Protein AF-A0A1J1ILV1-F1 (afdb_monomer_lite)

Structure (mmCIF, N/CA/C/O backbone):
data_AF-A0A1J1ILV1-F1
#
_entry.id   AF-A0A1J1ILV1-F1
#
loop_
_atom_site.group_PDB
_atom_site.id
_atom_site.type_symbol
_atom_site.label_atom_id
_atom_site.label_alt_id
_atom_site.label_comp_id
_atom_site.label_asym_id
_atom_site.label_entity_id
_atom_site.label_seq_id
_atom_site.pdbx_PDB_ins_code
_atom_site.Cartn_x
_atom_site.Cartn_y
_atom_site.Cartn_z
_atom_site.occupancy
_atom_site.B_iso_or_equiv
_atom_site.auth_seq_id
_atom_site.auth_comp_id
_atom_site.auth_asym_id
_atom_site.auth_atom_id
_atom_site.pdbx_PDB_model_num
ATOM 1 N N . MET A 1 1 ? -14.689 -73.266 -41.611 1.00 49.75 1 MET A N 1
ATOM 2 C CA . MET A 1 1 ? -13.436 -72.713 -41.072 1.00 49.75 1 MET A CA 1
ATOM 3 C C . MET A 1 1 ? -13.012 -71.666 -42.067 1.00 49.75 1 MET A C 1
ATOM 5 O O . MET A 1 1 ? -12.619 -72.072 -43.141 1.00 49.75 1 MET A O 1
ATOM 9 N N . ASP A 1 2 ? -13.262 -70.393 -41.770 1.00 40.25 2 ASP A N 1
ATOM 10 C CA . ASP A 1 2 ? -12.573 -69.240 -42.356 1.00 40.25 2 ASP A CA 1
ATOM 11 C C . ASP A 1 2 ? -12.965 -68.001 -41.543 1.00 40.25 2 ASP A C 1
ATOM 13 O O . ASP A 1 2 ? -14.138 -67.759 -41.245 1.00 40.25 2 ASP A O 1
ATOM 17 N N . ASP A 1 3 ? -11.930 -67.301 -41.101 1.00 53.47 3 ASP A N 1
ATOM 18 C CA . ASP A 1 3 ? -11.937 -66.122 -40.251 1.00 53.47 3 ASP A CA 1
ATOM 19 C C . ASP A 1 3 ? -12.534 -64.906 -40.962 1.00 53.47 3 ASP A C 1
ATOM 21 O O . ASP A 1 3 ? -12.261 -64.710 -42.133 1.00 53.47 3 ASP A O 1
ATOM 25 N N . HIS A 1 4 ? 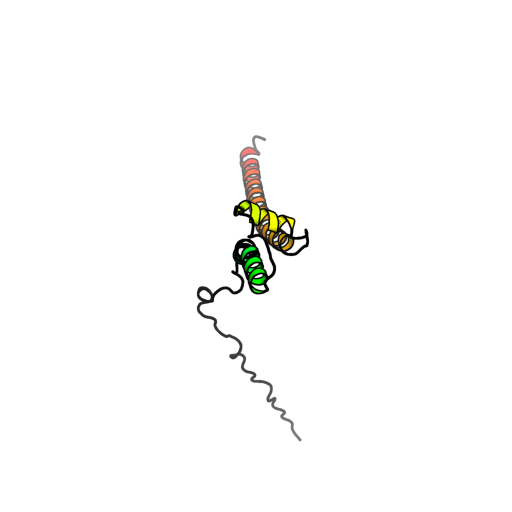-13.217 -64.014 -40.233 1.00 51.72 4 HIS A N 1
ATOM 26 C CA . HIS A 1 4 ? -13.012 -62.566 -40.398 1.00 51.72 4 HIS A CA 1
ATOM 27 C C . HIS A 1 4 ? -13.477 -61.788 -39.160 1.00 51.72 4 HIS A C 1
ATOM 29 O O . HIS A 1 4 ? -14.638 -61.434 -38.959 1.00 51.72 4 HIS A O 1
ATOM 35 N N . LYS A 1 5 ? -12.480 -61.485 -38.333 1.00 52.31 5 LYS A N 1
ATOM 36 C CA . LYS A 1 5 ? -12.472 -60.483 -37.271 1.00 52.31 5 LYS A CA 1
ATOM 37 C C . LYS A 1 5 ? -12.524 -59.092 -37.921 1.00 52.31 5 LYS A C 1
ATOM 39 O O . LYS A 1 5 ? -11.549 -58.683 -38.542 1.00 52.31 5 LYS A O 1
ATOM 44 N N . VAL A 1 6 ? -13.622 -58.346 -37.767 1.00 55.22 6 VAL A N 1
ATOM 45 C CA . VAL A 1 6 ? -13.654 -56.904 -38.082 1.00 55.22 6 VAL A CA 1
ATOM 46 C C . VAL A 1 6 ? -13.847 -56.117 -36.792 1.00 55.22 6 VAL A C 1
ATOM 48 O O . VAL A 1 6 ? -14.919 -56.086 -36.188 1.00 55.22 6 VAL A O 1
ATOM 51 N N . SER A 1 7 ? -12.725 -55.526 -36.384 1.00 47.84 7 SER A N 1
ATOM 52 C CA . SER A 1 7 ? -12.548 -54.504 -35.359 1.00 47.84 7 SER A CA 1
ATOM 53 C C . SER A 1 7 ? -13.705 -53.497 -35.340 1.00 47.84 7 SER A C 1
ATOM 55 O O . SER A 1 7 ? -13.948 -52.780 -36.309 1.00 47.84 7 SER A O 1
ATOM 57 N N . ARG A 1 8 ? -14.405 -53.420 -34.204 1.00 50.16 8 ARG A N 1
ATOM 58 C CA . ARG A 1 8 ? -15.207 -52.250 -33.821 1.00 50.16 8 ARG A CA 1
ATOM 59 C C . ARG A 1 8 ? -14.421 -51.443 -32.795 1.00 50.16 8 ARG A C 1
ATOM 61 O O . ARG A 1 8 ? -14.882 -51.229 -31.679 1.00 50.16 8 ARG A O 1
ATOM 68 N N . ASP A 1 9 ? -13.215 -51.029 -33.164 1.00 48.03 9 ASP A N 1
ATOM 69 C CA . ASP A 1 9 ? -12.440 -50.103 -32.353 1.00 48.03 9 ASP A CA 1
ATOM 70 C C . ASP A 1 9 ? -12.864 -48.661 -32.648 1.00 48.03 9 ASP A C 1
ATOM 72 O O . ASP A 1 9 ? -12.695 -48.130 -33.743 1.00 48.03 9 ASP A O 1
ATOM 76 N N . ASN A 1 10 ? -13.391 -48.020 -31.606 1.00 50.47 10 ASN A N 1
ATOM 77 C CA . ASN A 1 10 ? -13.081 -46.640 -31.250 1.00 50.47 10 ASN A CA 1
ATOM 78 C C . ASN A 1 10 ? -13.204 -45.584 -32.356 1.00 50.47 10 ASN A C 1
ATOM 80 O O . ASN A 1 10 ? -12.247 -44.877 -32.677 1.00 50.47 10 ASN A O 1
ATOM 84 N N . LYS A 1 11 ? -14.438 -45.306 -32.787 1.00 44.62 11 LYS A N 1
ATOM 85 C CA . LYS A 1 11 ? -14.786 -43.954 -33.250 1.00 44.62 11 LYS A CA 1
ATOM 86 C C . LYS A 1 11 ? -15.123 -43.065 -32.045 1.00 44.62 11 LYS A C 1
ATOM 88 O O . LYS A 1 11 ? -16.207 -42.498 -31.956 1.00 44.62 11 LYS A O 1
ATOM 93 N N . VAL A 1 12 ? -14.193 -42.971 -31.088 1.00 52.91 12 VAL A N 1
ATOM 94 C CA . VAL A 1 12 ? -14.226 -41.918 -30.065 1.00 52.91 12 VAL A CA 1
ATOM 95 C C . VAL A 1 12 ? -14.088 -40.599 -30.814 1.00 52.91 12 VAL A C 1
ATOM 97 O O . VAL A 1 12 ? -13.146 -40.398 -31.582 1.00 52.91 12 VAL A O 1
ATOM 100 N N . SER A 1 13 ? -15.092 -39.751 -30.638 1.00 51.91 13 SER A N 1
ATOM 101 C CA . SER A 1 13 ? -15.269 -38.446 -31.260 1.00 51.91 13 SER A CA 1
ATOM 102 C C . SER A 1 13 ? -14.004 -37.583 -31.174 1.00 51.91 13 SER A C 1
ATOM 104 O O . SER A 1 13 ? -13.789 -36.831 -30.225 1.00 51.91 13 SER A O 1
ATOM 106 N N . ARG A 1 14 ? -13.169 -37.627 -32.221 1.00 53.41 14 ARG A N 1
ATOM 107 C CA . ARG A 1 14 ? -12.025 -36.710 -32.382 1.00 53.41 14 ARG A CA 1
ATOM 108 C C . ARG A 1 14 ? -12.460 -35.242 -32.504 1.00 53.41 14 ARG A C 1
ATOM 110 O O . ARG A 1 14 ? -11.634 -34.347 -32.349 1.00 53.41 14 ARG A O 1
ATOM 117 N N . ASP A 1 15 ? -13.757 -35.004 -32.683 1.00 51.78 15 ASP A N 1
ATOM 118 C CA . ASP A 1 15 ? -14.342 -33.676 -32.860 1.00 51.78 15 ASP A CA 1
ATOM 119 C C . ASP A 1 15 ? -14.863 -33.051 -31.552 1.00 51.78 15 ASP A C 1
ATOM 121 O O . ASP A 1 15 ? -15.167 -31.862 -31.517 1.00 51.78 15 ASP A O 1
ATOM 125 N N . ALA A 1 16 ? -14.903 -33.791 -30.436 1.00 52.91 16 ALA A N 1
ATOM 126 C CA . ALA A 1 16 ? -15.361 -33.251 -29.147 1.00 52.91 16 ALA A CA 1
ATOM 127 C C . ALA A 1 16 ? -14.297 -32.407 -28.406 1.00 52.91 16 ALA A C 1
ATOM 129 O O . ALA A 1 16 ? -14.592 -31.777 -27.389 1.00 52.91 16 ALA A O 1
ATOM 130 N N . ALA A 1 17 ? -13.055 -32.370 -28.902 1.00 56.84 17 ALA A N 1
ATOM 131 C CA . ALA A 1 17 ? -11.904 -31.832 -28.172 1.00 56.84 17 ALA A CA 1
ATOM 132 C C . ALA A 1 17 ? -11.357 -30.497 -28.709 1.00 56.84 17 ALA A C 1
ATOM 134 O O . ALA A 1 17 ? -10.223 -30.129 -28.409 1.00 56.84 17 ALA A O 1
ATOM 135 N N . LYS A 1 18 ? -12.138 -29.731 -29.476 1.00 59.28 18 LYS A N 1
ATOM 136 C CA . LYS A 1 18 ? -11.779 -28.345 -29.814 1.00 59.28 18 LYS A CA 1
ATOM 137 C C . LYS A 1 18 ? -12.932 -27.416 -29.468 1.00 59.28 18 LYS A C 1
ATOM 139 O O . LYS A 1 18 ? -13.673 -26.968 -30.331 1.00 59.28 18 LYS A O 1
ATOM 144 N N . LYS A 1 19 ? -13.073 -27.111 -28.172 1.00 64.75 19 LYS A N 1
ATOM 145 C CA . LYS A 1 19 ? -13.878 -25.970 -27.720 1.00 64.75 19 LYS A CA 1
ATOM 146 C C . LYS A 1 19 ? -13.222 -24.707 -28.272 1.00 64.75 19 LYS A C 1
ATOM 148 O O . LYS A 1 19 ? -12.250 -24.208 -27.705 1.00 64.75 19 LYS A O 1
ATOM 153 N N . THR A 1 20 ? -13.704 -24.228 -29.409 1.00 62.78 20 THR A N 1
ATOM 154 C CA . THR A 1 20 ? -13.248 -22.988 -30.030 1.00 62.78 20 THR A CA 1
ATOM 155 C C . THR A 1 20 ? -13.645 -21.835 -29.112 1.00 62.78 20 THR A C 1
ATOM 157 O O . THR A 1 20 ? -14.757 -21.322 -29.183 1.00 62.78 20 THR A O 1
ATOM 160 N N . GLN A 1 21 ? -12.763 -21.445 -28.187 1.00 62.47 21 GLN A N 1
ATOM 161 C CA . GLN A 1 21 ? -12.924 -20.198 -27.440 1.00 62.47 21 GLN A CA 1
ATOM 162 C C . GLN A 1 21 ? -12.703 -19.036 -28.411 1.00 62.47 21 GLN A C 1
ATOM 164 O O . GLN A 1 21 ? -11.593 -18.508 -28.524 1.00 62.47 21 GLN A O 1
ATOM 169 N N . LEU A 1 22 ? -13.755 -18.650 -29.132 1.00 68.00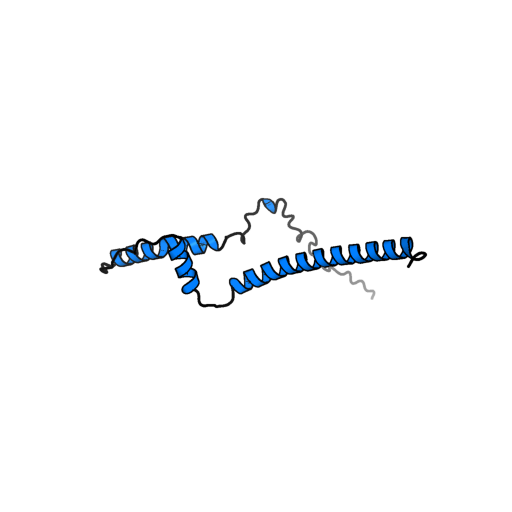 22 LEU A N 1
ATOM 170 C CA . LEU A 1 22 ? -13.802 -17.333 -29.745 1.00 68.00 22 LEU A CA 1
ATOM 171 C C . LEU A 1 22 ? -13.756 -16.291 -28.614 1.00 68.00 22 LEU A C 1
ATOM 173 O O . LEU A 1 22 ? -14.357 -16.480 -27.558 1.00 68.00 22 LEU A O 1
ATOM 177 N N . TYR A 1 23 ? -13.015 -15.203 -28.838 1.00 68.94 23 TYR A N 1
ATOM 178 C CA . TYR A 1 23 ? -13.006 -14.011 -27.977 1.00 68.94 23 TYR A CA 1
ATOM 179 C C . TYR A 1 23 ? -12.297 -14.130 -26.613 1.00 68.94 23 TYR A C 1
ATOM 181 O O . TYR A 1 23 ? -12.753 -13.580 -25.613 1.00 68.94 23 TYR A O 1
ATOM 189 N N . LYS A 1 24 ? -11.102 -14.741 -26.564 1.00 66.00 24 LYS A N 1
ATOM 190 C CA . LYS A 1 24 ? -10.253 -14.767 -25.346 1.00 66.00 24 LYS A CA 1
ATOM 191 C C . LYS A 1 24 ? -9.977 -13.388 -24.719 1.00 66.00 24 LYS A C 1
ATOM 193 O O . LYS A 1 24 ? -9.736 -13.323 -23.522 1.00 66.00 24 LYS A O 1
ATOM 198 N N . HIS A 1 25 ? -10.019 -12.305 -25.497 1.00 70.00 25 HIS A N 1
ATOM 199 C CA . HIS A 1 25 ? -9.779 -10.940 -25.014 1.00 70.00 25 HIS A CA 1
ATOM 200 C C . HIS A 1 25 ? -10.961 -10.331 -24.234 1.00 70.00 25 HIS A C 1
ATOM 202 O O . HIS A 1 25 ? -10.754 -9.361 -23.515 1.00 70.00 25 HIS A O 1
ATOM 208 N N . TRP A 1 26 ? -12.165 -10.913 -24.322 1.00 70.62 26 TRP A N 1
ATOM 209 C CA . TRP A 1 26 ? -13.331 -10.529 -23.506 1.00 70.62 26 TRP A CA 1
ATOM 210 C C . TRP A 1 26 ? -13.466 -11.368 -22.231 1.00 70.62 26 TRP A C 1
ATOM 212 O O . TRP A 1 26 ? -14.267 -11.060 -21.350 1.00 70.62 26 TRP A O 1
ATOM 222 N N . VAL A 1 27 ? -12.680 -12.439 -22.103 1.00 70.25 27 VAL A N 1
ATOM 223 C CA . VAL A 1 27 ? -12.654 -13.254 -20.889 1.00 70.25 27 VAL A CA 1
ATOM 224 C C . VAL A 1 27 ? -11.880 -12.489 -19.821 1.00 70.25 27 VAL A C 1
ATOM 226 O O . VAL A 1 27 ? -10.676 -12.278 -19.963 1.00 70.25 27 VAL A O 1
ATOM 229 N N . ARG A 1 28 ? -12.562 -12.104 -18.731 1.00 67.31 28 ARG A N 1
ATOM 230 C CA . ARG A 1 28 ? -11.935 -11.463 -17.564 1.00 67.31 28 ARG A CA 1
ATOM 231 C C . ARG A 1 28 ? -10.719 -12.290 -17.117 1.00 67.31 28 ARG A C 1
ATOM 233 O O . ARG A 1 28 ? -10.901 -13.436 -16.687 1.00 67.31 28 ARG A O 1
ATOM 240 N N . PRO A 1 29 ? -9.488 -11.753 -17.178 1.00 71.50 29 PRO A N 1
ATOM 241 C CA . PRO A 1 29 ? -8.315 -12.526 -16.810 1.00 71.50 29 PRO A CA 1
ATOM 242 C C . PRO A 1 29 ? -8.343 -12.818 -15.308 1.00 71.50 29 PRO A C 1
ATOM 244 O O . PRO A 1 29 ? -8.324 -11.909 -14.480 1.00 71.50 29 PRO A O 1
ATOM 247 N N . ARG A 1 30 ? -8.382 -14.104 -14.940 1.00 66.44 30 ARG A N 1
ATOM 248 C CA . ARG A 1 30 ? -8.414 -14.540 -13.530 1.00 66.44 30 ARG A CA 1
ATOM 249 C C . ARG A 1 30 ? -7.121 -14.228 -12.764 1.00 66.44 30 ARG A C 1
ATOM 251 O O . ARG A 1 30 ? -7.118 -14.300 -11.546 1.00 66.44 30 ARG A O 1
ATOM 258 N N . PHE A 1 31 ? -6.049 -13.881 -13.476 1.00 65.69 31 PHE A N 1
ATOM 259 C CA . PHE A 1 31 ? -4.721 -13.602 -12.927 1.00 65.69 31 PHE A CA 1
ATOM 260 C C . PHE A 1 31 ? -4.384 -12.099 -12.851 1.00 65.69 31 PHE A C 1
ATOM 262 O O . PHE A 1 31 ? -3.309 -11.759 -12.375 1.00 65.69 31 PHE A O 1
ATOM 269 N N . LEU A 1 32 ? -5.274 -11.193 -13.300 1.00 57.28 32 LEU A N 1
ATOM 270 C CA . LEU A 1 32 ? -5.058 -9.730 -13.253 1.00 57.28 32 LEU A CA 1
ATOM 271 C C . LEU A 1 32 ? -5.534 -9.075 -11.948 1.00 57.28 32 LEU A C 1
ATOM 273 O O . LEU A 1 32 ? -5.835 -7.882 -11.902 1.00 57.28 32 LEU A O 1
ATOM 277 N N . GLN A 1 33 ? -5.624 -9.838 -10.865 1.00 65.50 33 GLN A N 1
ATOM 278 C CA . GLN A 1 33 ? -5.773 -9.216 -9.559 1.00 65.50 33 GLN A CA 1
ATOM 279 C C . GLN A 1 33 ? -4.401 -8.679 -9.174 1.00 65.50 33 GLN A C 1
ATOM 281 O O . GLN A 1 33 ? -3.543 -9.417 -8.701 1.00 65.50 33 GLN A O 1
ATOM 286 N N . TYR A 1 34 ? -4.171 -7.397 -9.459 1.00 70.38 34 TYR A N 1
ATOM 287 C CA . TYR A 1 34 ? -2.980 -6.709 -8.988 1.00 70.38 34 TYR A CA 1
ATOM 288 C C . TYR A 1 34 ? -2.893 -6.896 -7.478 1.00 70.38 34 TYR A C 1
ATOM 290 O O . TYR A 1 34 ? -3.821 -6.522 -6.761 1.00 70.38 34 TYR A O 1
ATOM 298 N N . ASN A 1 35 ? -1.777 -7.447 -7.001 1.00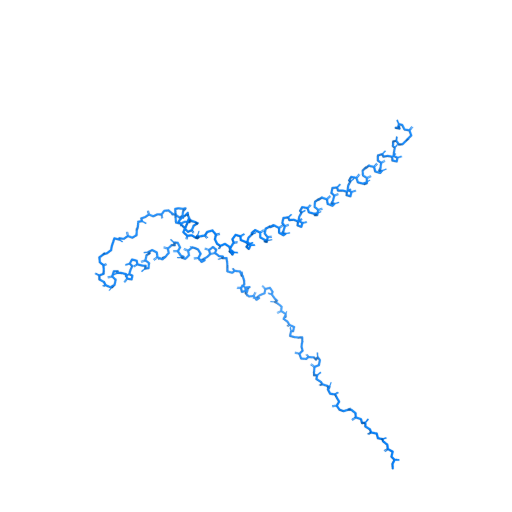 73.62 35 ASN A N 1
ATOM 299 C CA . ASN A 1 35 ? -1.543 -7.634 -5.567 1.00 73.62 35 ASN A CA 1
ATOM 300 C C . ASN A 1 35 ? -1.656 -6.318 -4.792 1.00 73.62 35 ASN A C 1
ATOM 302 O O . ASN A 1 35 ? -2.124 -6.307 -3.660 1.00 73.62 35 ASN A O 1
ATOM 306 N N . TYR A 1 36 ? -1.395 -5.204 -5.479 1.00 78.56 36 TYR A N 1
ATOM 307 C CA . TYR A 1 36 ? -1.711 -3.854 -5.034 1.00 78.56 36 TYR A CA 1
ATOM 308 C C . TYR A 1 36 ? -3.121 -3.697 -4.438 1.00 78.56 36 TYR A C 1
ATOM 310 O O . TYR A 1 36 ? -3.273 -3.033 -3.422 1.00 78.56 36 TYR A O 1
ATOM 318 N N . MET A 1 37 ? -4.155 -4.312 -5.023 1.00 81.31 37 MET A N 1
ATOM 319 C CA . MET A 1 37 ? -5.527 -4.207 -4.507 1.00 81.31 37 MET A CA 1
ATOM 320 C C . MET A 1 37 ? -5.697 -4.929 -3.166 1.00 81.31 37 MET A C 1
ATOM 322 O O . MET A 1 37 ? -6.437 -4.464 -2.300 1.00 81.31 37 MET A O 1
ATOM 326 N N . TYR A 1 38 ? -4.994 -6.047 -2.979 1.00 81.88 38 TYR A N 1
ATOM 327 C CA . TYR A 1 38 ? -4.986 -6.782 -1.717 1.00 81.88 38 TYR A CA 1
ATOM 328 C C . TYR A 1 38 ? -4.195 -6.036 -0.644 1.00 81.88 38 TYR A C 1
ATOM 330 O O . TYR A 1 38 ? -4.694 -5.865 0.466 1.00 81.88 38 TYR A O 1
ATOM 338 N N . ASP A 1 39 ? -3.018 -5.519 -1.000 1.00 84.00 39 ASP A N 1
ATOM 339 C CA . ASP A 1 39 ? -2.197 -4.705 -0.105 1.00 84.00 39 ASP A CA 1
ATOM 340 C C . ASP A 1 39 ? -2.923 -3.410 0.294 1.00 84.00 39 ASP A C 1
ATOM 342 O O . ASP A 1 39 ? -2.895 -3.015 1.456 1.00 84.00 39 ASP A O 1
ATOM 346 N N . TYR A 1 40 ? -3.634 -2.768 -0.639 1.00 87.12 40 TYR A N 1
ATOM 347 C CA . TYR A 1 40 ? -4.458 -1.594 -0.349 1.00 87.12 40 TYR A CA 1
ATOM 348 C C . TYR A 1 40 ? -5.558 -1.909 0.659 1.00 87.12 40 TYR A C 1
ATOM 350 O O . TYR A 1 40 ? -5.713 -1.181 1.640 1.00 87.12 40 TYR A O 1
ATOM 358 N N . ARG A 1 41 ? -6.290 -3.012 0.450 1.00 86.25 41 ARG A N 1
ATOM 359 C CA . ARG A 1 41 ? -7.350 -3.436 1.368 1.00 86.25 41 ARG A CA 1
ATOM 360 C C . ARG A 1 41 ? -6.805 -3.617 2.784 1.00 86.25 41 ARG A C 1
ATOM 362 O O . ARG A 1 41 ? -7.369 -3.062 3.722 1.00 86.25 41 ARG A O 1
ATOM 369 N N . LEU A 1 42 ? -5.706 -4.359 2.894 1.00 87.69 42 LEU A N 1
ATOM 370 C CA . LEU A 1 42 ? -5.054 -4.683 4.158 1.00 87.69 42 LEU A CA 1
ATOM 371 C C . LEU A 1 42 ? -4.585 -3.408 4.878 1.00 87.69 42 LEU A C 1
ATOM 373 O O . LEU A 1 42 ? -4.910 -3.166 6.032 1.00 87.69 42 LEU A O 1
ATOM 377 N N . ASN A 1 43 ? -3.896 -2.522 4.162 1.00 90.50 43 ASN A N 1
ATOM 378 C CA . ASN A 1 43 ? -3.307 -1.314 4.738 1.00 90.50 43 ASN A CA 1
ATOM 379 C C . ASN A 1 43 ? -4.314 -0.232 5.121 1.00 90.50 43 ASN A C 1
ATOM 381 O O . ASN A 1 43 ? -4.046 0.567 6.024 1.00 90.50 43 ASN A O 1
ATOM 385 N N . TYR A 1 44 ? -5.424 -0.140 4.390 1.00 89.81 44 TYR A N 1
ATOM 386 C CA . TYR A 1 44 ? -6.399 0.927 4.575 1.00 89.81 44 TYR A CA 1
ATOM 387 C C . TYR A 1 44 ? -7.514 0.532 5.543 1.00 89.81 44 TYR A C 1
ATOM 389 O O . TYR A 1 44 ? -7.902 1.342 6.383 1.00 89.81 44 TYR A O 1
ATOM 397 N N . TYR A 1 45 ? -8.025 -0.698 5.441 1.00 91.12 45 TYR A N 1
ATOM 398 C CA . TYR A 1 45 ? -9.233 -1.088 6.164 1.00 91.12 45 TYR A CA 1
ATOM 399 C C . TYR A 1 45 ? -8.974 -1.913 7.420 1.00 91.12 45 TYR A C 1
ATOM 401 O O . TYR A 1 45 ? -9.750 -1.761 8.360 1.00 91.12 45 TYR A O 1
ATOM 409 N N . ASP A 1 46 ? -7.929 -2.745 7.480 1.00 90.19 46 ASP A N 1
ATOM 410 C CA . ASP A 1 46 ? -7.803 -3.719 8.576 1.00 90.19 46 ASP A CA 1
ATOM 411 C C . ASP A 1 46 ? -7.712 -3.038 9.952 1.00 90.19 46 ASP A C 1
ATOM 413 O O . ASP A 1 46 ? -8.449 -3.418 10.858 1.00 90.19 46 ASP A O 1
ATOM 417 N N . ASP A 1 47 ? -6.939 -1.952 10.091 1.00 91.00 47 ASP A N 1
ATOM 418 C CA . ASP A 1 47 ? -6.829 -1.205 11.358 1.00 91.00 47 ASP A CA 1
ATOM 419 C C . ASP A 1 47 ? -8.198 -0.683 11.853 1.00 91.00 47 ASP A C 1
ATOM 421 O O . ASP A 1 47 ? -8.491 -0.667 13.051 1.00 91.00 47 ASP A O 1
ATOM 425 N N . VAL A 1 48 ? -9.044 -0.228 10.922 1.00 93.06 48 VAL A N 1
ATOM 426 C CA . VAL A 1 48 ? -10.369 0.335 11.221 1.00 93.06 48 VAL A CA 1
ATOM 427 C C . VAL A 1 48 ? -11.364 -0.777 11.527 1.00 93.06 48 VAL A C 1
ATOM 429 O O . VAL A 1 48 ? -12.145 -0.661 12.470 1.00 93.06 48 VAL A O 1
ATOM 432 N N . ILE A 1 49 ? -11.324 -1.861 10.755 1.00 94.38 49 ILE A N 1
ATOM 433 C CA . ILE A 1 49 ? -12.152 -3.047 10.979 1.00 94.38 49 ILE A CA 1
ATOM 434 C C . ILE A 1 49 ? -11.854 -3.628 12.363 1.00 94.38 49 ILE A C 1
ATOM 436 O O . ILE A 1 49 ? -12.779 -3.894 13.126 1.00 94.38 49 ILE A O 1
ATOM 440 N N . ASP A 1 50 ? -10.581 -3.755 12.730 1.00 93.94 50 ASP A N 1
ATOM 441 C CA . ASP A 1 50 ? -10.168 -4.251 14.040 1.00 93.94 50 ASP A CA 1
ATOM 442 C C . ASP A 1 50 ? -10.623 -3.342 15.179 1.00 93.94 50 ASP A C 1
ATOM 444 O O . ASP A 1 50 ? -11.071 -3.830 16.222 1.00 93.94 50 ASP A O 1
ATOM 448 N N . TYR A 1 51 ? -10.537 -2.026 14.984 1.00 95.00 51 TYR A N 1
ATOM 449 C CA . TYR A 1 51 ? -11.063 -1.052 15.933 1.00 95.00 51 TYR A CA 1
ATOM 450 C C . TYR A 1 51 ? -12.573 -1.232 16.148 1.00 95.00 51 TYR A C 1
ATOM 452 O O . TYR A 1 51 ? -13.016 -1.347 17.293 1.00 95.00 51 TYR A O 1
ATOM 460 N N . LEU A 1 52 ? -13.355 -1.314 15.067 1.00 95.25 52 LEU A N 1
ATOM 461 C CA . LEU A 1 52 ? -14.809 -1.493 15.137 1.00 95.25 52 LEU A CA 1
ATOM 462 C C . LEU A 1 52 ? -15.181 -2.830 15.789 1.00 95.25 52 LEU A C 1
ATOM 464 O O . LEU A 1 52 ? -15.963 -2.853 16.733 1.00 95.25 52 LEU A O 1
ATOM 468 N N . ASN A 1 53 ? -14.534 -3.924 15.382 1.00 95.81 53 ASN A N 1
ATOM 469 C CA . ASN A 1 53 ? -14.766 -5.254 15.947 1.00 95.81 53 ASN A CA 1
ATOM 470 C C . ASN A 1 53 ? -14.513 -5.304 17.461 1.00 95.81 53 ASN A C 1
ATOM 472 O O . ASN A 1 53 ? -15.228 -5.983 18.200 1.00 95.81 53 ASN A O 1
ATOM 476 N N . LYS A 1 54 ? -13.471 -4.619 17.944 1.00 95.25 54 LYS A N 1
ATOM 477 C CA . LYS A 1 54 ? -13.145 -4.565 19.377 1.00 95.25 54 LYS A CA 1
ATOM 478 C C . LYS A 1 54 ? -14.104 -3.658 20.142 1.00 95.25 54 LYS A C 1
ATOM 480 O O . LYS A 1 54 ? -14.512 -4.019 21.246 1.00 95.25 54 LYS A O 1
ATOM 485 N N . LYS A 1 55 ? -14.503 -2.535 19.539 1.00 94.25 55 LYS A N 1
ATOM 486 C CA . LYS A 1 55 ? -15.508 -1.623 20.092 1.00 94.25 55 LYS A CA 1
ATOM 487 C C . LYS A 1 55 ? -16.858 -2.319 20.275 1.00 94.25 55 LYS A C 1
ATOM 489 O O . LYS A 1 55 ? -17.440 -2.206 21.349 1.00 94.25 55 LYS A O 1
ATOM 494 N N . ASP A 1 56 ? -17.300 -3.098 19.289 1.00 95.38 56 ASP A N 1
ATOM 495 C CA . ASP A 1 56 ? -18.555 -3.861 19.352 1.00 95.38 56 ASP A CA 1
ATOM 496 C C . ASP A 1 56 ? -18.535 -4.931 20.452 1.00 95.38 56 ASP A C 1
ATOM 498 O O . ASP A 1 56 ? -19.555 -5.223 21.070 1.00 95.38 56 ASP A O 1
ATOM 502 N N . ARG A 1 57 ? -17.354 -5.478 20.766 1.00 95.81 57 ARG A N 1
ATOM 503 C CA . ARG A 1 57 ? -17.148 -6.405 21.893 1.00 95.81 57 ARG A CA 1
ATOM 504 C C . ARG A 1 57 ? -17.056 -5.707 23.256 1.00 95.81 57 ARG A C 1
ATOM 506 O O . ARG A 1 57 ? -16.831 -6.377 24.260 1.00 95.81 57 ARG A O 1
ATOM 513 N N . GLY A 1 58 ? -17.178 -4.380 23.307 1.00 94.50 58 GLY A N 1
ATOM 514 C CA . GLY A 1 58 ? -17.054 -3.592 24.536 1.00 94.50 58 GLY A CA 1
ATOM 515 C C . GLY A 1 58 ? -15.618 -3.443 25.050 1.00 94.50 58 GLY A C 1
ATOM 516 O O . GLY A 1 58 ? -15.413 -2.997 26.179 1.00 94.50 58 GLY A O 1
ATOM 517 N N . VAL A 1 59 ? -14.608 -3.797 24.246 1.00 94.00 59 VAL A N 1
ATOM 518 C CA . VAL A 1 59 ? -13.202 -3.606 24.616 1.00 94.00 59 VAL A CA 1
ATOM 519 C C . VAL A 1 59 ? -12.854 -2.132 24.439 1.00 94.00 59 VAL A C 1
ATOM 521 O O . VAL A 1 59 ? -12.967 -1.585 23.341 1.00 94.00 59 VAL A O 1
ATOM 524 N N . LYS A 1 60 ? -12.395 -1.481 25.513 1.00 89.56 60 LYS A N 1
ATOM 525 C CA . LYS A 1 60 ? -11.854 -0.121 25.428 1.00 89.56 60 LYS A CA 1
ATOM 526 C C . LYS A 1 60 ? -10.551 -0.163 24.636 1.00 89.56 60 LYS A C 1
ATOM 528 O O . LYS A 1 60 ? -9.551 -0.690 25.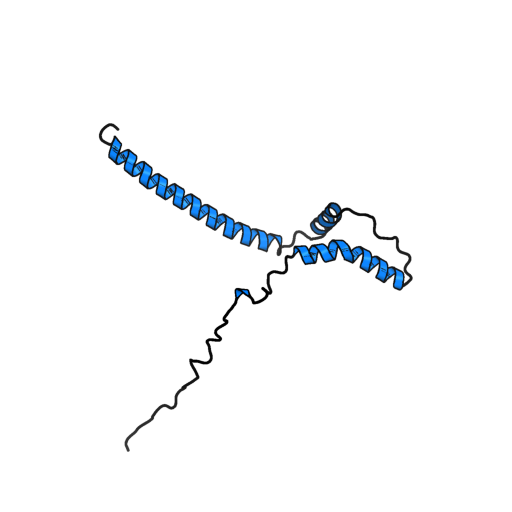118 1.00 89.56 60 LYS A O 1
ATOM 533 N N . ILE A 1 61 ? -10.582 0.371 23.421 1.00 91.19 61 ILE A N 1
ATOM 534 C CA . ILE A 1 61 ? -9.410 0.505 22.564 1.00 91.19 61 ILE A CA 1
ATOM 535 C C . ILE A 1 61 ? -9.332 1.919 21.997 1.00 91.19 61 ILE A C 1
ATOM 537 O O . ILE A 1 61 ? -10.352 2.540 21.690 1.00 91.19 61 ILE A O 1
ATOM 541 N N . GLU A 1 62 ? -8.106 2.407 21.862 1.00 91.75 62 GLU A N 1
ATOM 542 C CA . GLU A 1 62 ? -7.820 3.677 21.208 1.00 91.75 62 GLU A CA 1
ATOM 543 C C . GLU A 1 62 ? -8.102 3.589 19.699 1.00 91.75 62 GLU A C 1
ATOM 545 O O . GLU A 1 62 ? -7.873 2.538 19.085 1.00 91.75 62 GLU A O 1
ATOM 550 N N . PRO A 1 63 ? -8.590 4.673 19.075 1.00 91.69 63 PRO A N 1
ATOM 551 C CA . PRO A 1 63 ? -8.762 4.720 17.631 1.00 91.69 63 PRO A CA 1
ATOM 552 C C . PRO A 1 63 ? -7.415 4.549 16.907 1.00 91.69 63 PRO A C 1
ATOM 554 O O . PRO A 1 63 ? -6.364 4.929 17.439 1.00 91.69 63 PRO A O 1
ATOM 557 N N . PRO A 1 64 ? -7.418 3.989 15.683 1.00 92.00 64 PRO A N 1
ATOM 558 C CA . PRO A 1 64 ? -6.194 3.811 14.917 1.00 92.00 64 PRO A CA 1
ATOM 559 C C . PRO A 1 64 ? -5.534 5.167 14.658 1.00 92.00 64 PRO A C 1
ATOM 561 O O . PRO A 1 64 ? -6.201 6.151 14.327 1.00 92.00 64 PRO A O 1
ATOM 564 N N . LYS A 1 65 ? -4.206 5.221 14.808 1.00 90.75 65 LYS A N 1
ATOM 565 C CA . LYS A 1 65 ? -3.453 6.463 14.613 1.00 90.75 65 LYS A CA 1
ATOM 566 C C . LYS A 1 65 ? -3.611 6.960 13.171 1.00 90.75 65 LYS A C 1
ATOM 568 O O . LYS A 1 65 ? -3.573 6.146 12.241 1.00 90.75 65 LYS A O 1
ATOM 573 N N . PRO A 1 66 ? -3.735 8.282 12.960 1.00 89.25 66 PRO A N 1
ATOM 574 C CA . PRO A 1 66 ? -3.672 8.833 11.619 1.00 89.25 66 PRO A CA 1
ATOM 575 C C . PRO A 1 66 ? -2.289 8.526 11.042 1.00 89.25 66 PRO A C 1
ATOM 577 O O . PRO A 1 66 ? -1.267 8.820 11.656 1.00 89.25 66 PRO A O 1
ATOM 580 N N . GLN A 1 67 ? -2.278 7.887 9.878 1.00 91.00 67 GLN A N 1
ATOM 581 C CA . GLN A 1 67 ? -1.069 7.503 9.162 1.00 91.00 67 GLN A CA 1
ATOM 582 C C . GLN A 1 67 ? -1.261 7.783 7.687 1.00 91.00 67 GLN A C 1
ATOM 584 O O . GLN A 1 67 ? -2.330 7.506 7.125 1.00 91.00 67 GLN A O 1
ATOM 589 N N . THR A 1 68 ? -0.210 8.292 7.063 1.00 91.50 68 THR A N 1
ATOM 590 C CA . THR A 1 68 ? -0.172 8.509 5.622 1.00 91.50 68 THR A CA 1
ATOM 591 C C . THR A 1 68 ? -0.124 7.177 4.876 1.00 91.50 68 THR A C 1
ATOM 593 O O . THR A 1 68 ? 0.270 6.139 5.413 1.00 91.50 68 THR A O 1
ATOM 596 N N . TRP A 1 69 ? -0.511 7.195 3.599 1.00 86.69 69 TRP A N 1
ATOM 597 C CA . TRP A 1 69 ? -0.417 6.010 2.744 1.00 86.69 69 TRP A CA 1
ATOM 598 C C . TRP A 1 69 ? 1.011 5.442 2.701 1.00 86.69 69 TRP A C 1
ATOM 600 O O . TRP A 1 69 ? 1.194 4.233 2.810 1.00 86.69 69 TRP A O 1
ATOM 610 N N . ALA A 1 70 ? 2.022 6.311 2.616 1.00 86.88 70 ALA A N 1
ATOM 611 C CA . ALA A 1 70 ? 3.421 5.897 2.587 1.00 86.88 70 ALA A CA 1
ATOM 612 C C . ALA A 1 70 ? 3.829 5.142 3.864 1.00 86.88 70 ALA A C 1
ATOM 614 O O . ALA A 1 70 ? 4.439 4.079 3.779 1.00 86.88 70 ALA A O 1
ATOM 615 N N . GLU A 1 71 ? 3.438 5.635 5.042 1.00 89.56 71 GLU A N 1
ATOM 616 C CA . GLU A 1 71 ? 3.712 4.966 6.323 1.00 89.56 71 GLU A CA 1
ATOM 617 C C . GLU A 1 71 ? 3.052 3.588 6.406 1.00 89.56 71 GLU A C 1
ATOM 619 O O . GLU A 1 71 ? 3.669 2.626 6.867 1.00 89.56 71 GLU A O 1
ATOM 624 N N . ARG A 1 72 ? 1.809 3.477 5.924 1.00 88.44 72 ARG A N 1
ATOM 625 C CA . ARG A 1 72 ? 1.069 2.210 5.894 1.00 88.44 72 ARG A CA 1
ATOM 626 C C . ARG A 1 72 ? 1.737 1.187 4.979 1.00 88.44 72 ARG A C 1
ATOM 628 O O . ARG A 1 72 ? 1.901 0.042 5.378 1.00 88.44 72 ARG A O 1
ATOM 635 N N . VAL A 1 73 ? 2.192 1.605 3.797 1.00 85.88 73 VAL A N 1
ATOM 636 C CA . VAL A 1 73 ? 2.939 0.736 2.872 1.00 85.88 73 VAL A CA 1
ATOM 637 C C . VAL A 1 73 ? 4.269 0.290 3.482 1.00 85.88 73 VAL A C 1
ATOM 639 O O . VAL A 1 73 ? 4.616 -0.887 3.409 1.00 85.88 73 VAL A O 1
ATOM 642 N N . LEU A 1 74 ? 5.001 1.203 4.128 1.00 85.94 74 LEU A N 1
ATOM 643 C CA . LEU A 1 74 ? 6.258 0.869 4.803 1.00 85.94 74 LEU A CA 1
ATOM 644 C C . LEU A 1 74 ? 6.057 -0.154 5.926 1.00 85.94 74 LEU A C 1
ATOM 646 O O . LEU A 1 74 ? 6.920 -1.007 6.123 1.00 85.94 74 LEU A O 1
ATOM 650 N N . ARG A 1 75 ? 4.927 -0.100 6.640 1.00 83.12 75 ARG A N 1
ATOM 651 C CA . ARG A 1 75 ? 4.557 -1.111 7.637 1.00 83.12 75 ARG A CA 1
ATOM 652 C C . ARG A 1 75 ? 4.404 -2.490 6.998 1.00 83.12 75 ARG A C 1
ATOM 654 O O . ARG A 1 75 ? 5.063 -3.422 7.437 1.00 83.12 75 ARG A O 1
ATOM 661 N N . THR A 1 76 ? 3.631 -2.616 5.919 1.00 79.31 76 THR A N 1
ATOM 662 C CA . THR A 1 76 ? 3.444 -3.908 5.232 1.00 79.31 76 THR A CA 1
ATOM 663 C C . THR A 1 76 ? 4.758 -4.508 4.752 1.00 79.31 76 THR A C 1
ATOM 665 O O . THR A 1 76 ? 4.925 -5.722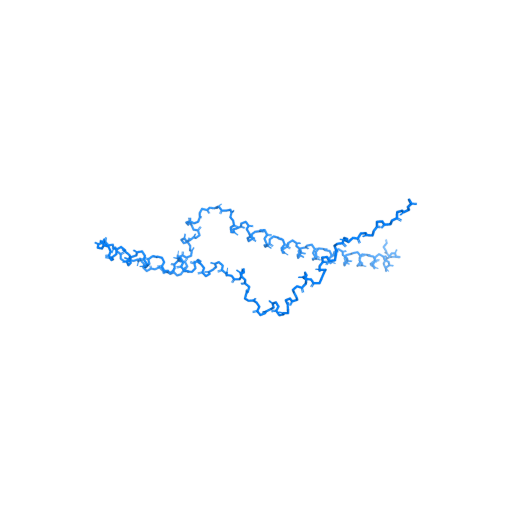 4.774 1.00 79.31 76 THR A O 1
ATOM 668 N N . VAL A 1 77 ? 5.680 -3.665 4.280 1.00 76.56 77 VAL A N 1
ATOM 669 C CA . VAL A 1 77 ? 7.000 -4.102 3.807 1.00 76.56 77 VAL A CA 1
ATOM 670 C C . VAL A 1 77 ? 7.865 -4.603 4.965 1.00 76.56 77 VAL A C 1
ATOM 672 O O . VAL A 1 77 ? 8.587 -5.577 4.791 1.00 76.56 77 VAL A O 1
ATOM 675 N N . LYS A 1 78 ? 7.777 -3.976 6.144 1.00 76.81 78 LYS A N 1
ATOM 676 C CA . LYS A 1 78 ? 8.513 -4.393 7.349 1.00 76.81 78 LYS A CA 1
ATOM 677 C C . LYS A 1 78 ? 7.929 -5.644 8.007 1.00 76.81 78 LYS A C 1
ATOM 679 O O . LYS A 1 78 ? 8.687 -6.470 8.504 1.00 76.81 78 LYS A O 1
ATOM 684 N N . ASP A 1 79 ? 6.603 -5.764 8.016 1.00 70.69 79 ASP A N 1
ATOM 685 C CA . ASP A 1 79 ? 5.881 -6.839 8.705 1.00 70.69 79 ASP A CA 1
ATOM 686 C C . ASP A 1 79 ? 5.840 -8.138 7.889 1.00 70.69 79 ASP A C 1
ATOM 688 O O . ASP A 1 79 ? 5.644 -9.222 8.441 1.00 70.69 79 ASP A O 1
ATOM 692 N N . LYS A 1 80 ? 6.044 -8.058 6.568 1.00 66.88 80 LYS A N 1
ATOM 693 C CA . LYS A 1 80 ? 6.265 -9.238 5.734 1.00 66.88 80 LYS A CA 1
ATOM 694 C C . LYS A 1 80 ? 7.659 -9.789 6.078 1.00 66.88 80 LYS A C 1
ATOM 696 O O . LYS A 1 80 ? 8.649 -9.109 5.805 1.00 66.88 80 LYS A O 1
ATOM 701 N N . PRO A 1 81 ? 7.788 -11.008 6.649 1.00 55.66 81 PRO A N 1
ATOM 702 C CA . PRO A 1 81 ? 9.095 -11.647 6.726 1.00 55.66 81 PRO A CA 1
ATOM 703 C C . PRO A 1 81 ? 9.665 -11.714 5.308 1.00 55.66 81 PRO A C 1
ATOM 705 O O . PRO A 1 81 ? 8.898 -11.808 4.348 1.00 55.66 81 PRO A O 1
ATOM 708 N N . HIS A 1 82 ? 10.992 -11.689 5.180 1.00 49.62 82 HIS A N 1
ATOM 709 C CA . HIS A 1 82 ? 11.756 -11.804 3.928 1.00 49.62 82 HIS A CA 1
ATOM 710 C C . HIS A 1 82 ? 11.571 -13.192 3.254 1.00 49.62 82 HIS A C 1
ATOM 712 O O . HIS A 1 82 ? 12.516 -13.838 2.812 1.00 49.62 82 HIS A O 1
ATOM 718 N N . SER A 1 83 ? 10.340 -13.703 3.226 1.00 45.31 83 SER A N 1
ATOM 719 C CA . SER A 1 83 ? 9.922 -15.034 2.830 1.00 45.31 83 SER A CA 1
ATOM 720 C C . SER A 1 83 ? 9.229 -14.970 1.468 1.00 45.31 83 SER A C 1
ATOM 722 O O . SER A 1 83 ? 8.017 -14.839 1.329 1.00 45.31 83 SER A O 1
ATOM 724 N N . SER A 1 84 ? 10.075 -15.007 0.443 1.00 53.81 84 SER A N 1
ATOM 725 C CA . SER A 1 84 ? 10.140 -16.123 -0.512 1.00 53.81 84 SER A CA 1
ATOM 726 C C . SER A 1 84 ? 8.891 -16.560 -1.299 1.00 53.81 84 SER A C 1
ATOM 728 O O . SER A 1 84 ? 8.782 -17.723 -1.677 1.00 53.81 84 SER A O 1
ATOM 730 N N . CYS A 1 85 ? 7.996 -15.652 -1.692 1.00 43.56 85 CYS A N 1
ATOM 731 C CA . CYS A 1 85 ? 7.182 -15.932 -2.890 1.00 43.56 85 CYS A CA 1
ATOM 732 C C . CYS A 1 85 ? 6.939 -14.716 -3.783 1.00 43.56 85 CYS A C 1
ATOM 734 O O . CYS A 1 85 ? 6.983 -14.849 -5.001 1.00 43.56 85 CYS A O 1
ATOM 736 N N . TYR A 1 86 ? 6.770 -13.522 -3.211 1.00 47.75 86 TYR A N 1
ATOM 737 C CA . TYR A 1 86 ? 6.448 -12.330 -3.996 1.00 47.75 86 TYR A CA 1
ATOM 738 C C . TYR A 1 86 ? 7.679 -11.672 -4.630 1.00 47.75 86 TYR A C 1
ATOM 740 O O . TYR A 1 86 ? 7.702 -11.461 -5.840 1.00 47.75 86 TYR A O 1
ATOM 748 N N . GLU A 1 87 ? 8.743 -11.444 -3.849 1.00 50.38 87 GLU A N 1
ATOM 749 C CA . GLU A 1 87 ? 10.035 -11.028 -4.410 1.00 50.38 87 GLU A CA 1
ATOM 750 C C . GLU A 1 87 ? 10.634 -12.111 -5.302 1.00 50.38 87 GLU A C 1
ATOM 752 O O . GLU A 1 87 ? 11.237 -11.782 -6.310 1.00 50.38 87 GLU A O 1
ATOM 757 N N . ALA A 1 88 ? 10.425 -13.394 -4.992 1.00 50.97 88 ALA A N 1
ATOM 758 C CA . ALA A 1 88 ? 10.858 -14.480 -5.863 1.00 50.97 88 ALA A CA 1
ATOM 759 C C . ALA A 1 88 ? 10.116 -14.446 -7.210 1.00 50.97 88 ALA A C 1
ATOM 761 O O . ALA A 1 88 ? 10.768 -14.541 -8.238 1.00 50.97 88 ALA A O 1
ATOM 762 N N . TYR A 1 89 ? 8.793 -14.235 -7.227 1.00 52.00 89 TYR A N 1
ATOM 763 C CA . TYR A 1 89 ? 7.980 -14.132 -8.447 1.00 52.00 89 TYR A CA 1
ATOM 764 C C . TYR A 1 89 ? 8.318 -12.890 -9.290 1.00 52.00 89 TYR A C 1
ATOM 766 O O . TYR A 1 89 ? 8.519 -13.001 -10.502 1.00 52.00 89 TYR A O 1
ATOM 774 N N . GLU A 1 90 ? 8.434 -11.716 -8.661 1.00 51.09 90 GLU A N 1
ATOM 775 C CA . GLU A 1 90 ? 8.868 -10.476 -9.321 1.00 51.09 90 GLU A CA 1
ATOM 776 C C . GLU A 1 90 ? 10.327 -10.577 -9.789 1.00 51.09 90 GLU A C 1
ATOM 778 O O . GLU A 1 90 ? 10.619 -10.235 -10.933 1.00 51.09 90 GLU A O 1
ATOM 783 N N . ALA A 1 91 ? 11.243 -11.127 -8.986 1.00 54.16 91 ALA A N 1
ATOM 784 C CA . ALA A 1 91 ? 12.630 -11.344 -9.389 1.00 54.16 91 ALA A CA 1
ATOM 785 C C . ALA A 1 91 ? 12.735 -12.363 -10.531 1.00 54.16 91 ALA A C 1
ATOM 787 O O . ALA A 1 91 ? 13.476 -12.114 -11.476 1.00 54.16 91 ALA A O 1
ATOM 788 N N . GLU A 1 92 ? 11.980 -13.467 -10.524 1.00 51.81 92 GLU A N 1
ATOM 789 C CA . GLU A 1 92 ? 12.000 -14.456 -11.610 1.00 51.81 92 GLU A CA 1
ATOM 790 C C . GLU A 1 92 ? 11.413 -13.889 -12.909 1.00 51.81 92 GLU A C 1
ATOM 792 O O . GLU A 1 92 ? 11.971 -14.109 -13.989 1.00 51.81 92 GLU A O 1
ATOM 797 N N . HIS A 1 93 ? 10.305 -13.145 -12.844 1.00 51.84 93 HIS A N 1
ATOM 798 C CA . HIS A 1 93 ? 9.646 -12.601 -14.034 1.00 51.84 93 HIS A CA 1
ATOM 799 C C . HIS A 1 93 ? 10.299 -11.324 -14.568 1.00 51.84 93 HIS A C 1
ATOM 801 O O . HIS A 1 93 ? 10.428 -11.179 -15.791 1.00 51.84 93 HIS A O 1
ATOM 807 N N . CYS A 1 94 ? 10.795 -10.448 -13.694 1.00 52.44 94 CYS A N 1
ATOM 808 C CA . CYS A 1 94 ? 11.619 -9.306 -14.075 1.00 52.44 94 CYS A CA 1
ATOM 809 C C . CYS A 1 94 ? 12.970 -9.781 -14.631 1.00 52.44 94 CYS A C 1
ATOM 811 O O . CYS A 1 94 ? 13.377 -9.322 -15.699 1.00 52.44 94 CYS A O 1
ATOM 813 N N . SER A 1 95 ? 13.616 -10.782 -14.013 1.00 57.56 95 SER A N 1
ATOM 814 C CA . SER A 1 95 ? 14.871 -11.374 -14.506 1.00 57.56 95 SER A CA 1
ATOM 815 C C . SER A 1 95 ? 14.694 -12.051 -15.863 1.00 57.56 95 SER A C 1
ATOM 817 O O . SER A 1 95 ? 15.461 -11.775 -16.780 1.00 57.56 95 SER A O 1
ATOM 819 N N . LYS A 1 96 ? 13.649 -12.865 -16.077 1.00 56.62 96 LYS A N 1
ATOM 820 C CA . LYS A 1 96 ? 13.412 -13.524 -17.379 1.00 56.62 96 LYS A CA 1
ATOM 821 C C . LYS A 1 96 ? 13.143 -12.516 -18.505 1.00 56.62 96 LYS A C 1
ATOM 823 O O . LYS A 1 96 ? 13.694 -12.661 -19.600 1.00 56.62 96 LYS A O 1
ATOM 828 N N . ARG A 1 97 ? 12.341 -11.471 -18.253 1.00 58.78 97 ARG A N 1
ATOM 829 C CA . ARG A 1 97 ? 12.062 -10.410 -19.243 1.00 58.78 97 ARG A CA 1
ATOM 830 C C . ARG A 1 97 ? 13.293 -9.534 -19.501 1.00 58.78 97 ARG A C 1
ATOM 832 O O . ARG A 1 97 ? 13.599 -9.253 -20.659 1.00 58.78 97 ARG A O 1
ATOM 839 N N . SER A 1 98 ? 14.022 -9.170 -18.446 1.00 66.94 98 SER A N 1
ATOM 840 C CA . SER A 1 98 ? 15.287 -8.428 -18.507 1.00 66.94 98 SER A CA 1
ATOM 841 C C . SER A 1 98 ? 16.362 -9.209 -19.261 1.00 66.94 98 SER A C 1
ATOM 843 O O . SER A 1 98 ? 16.988 -8.669 -20.166 1.00 66.94 98 SER A O 1
ATOM 845 N N . ASN A 1 99 ? 16.521 -10.506 -18.992 1.00 71.00 99 ASN A N 1
ATOM 846 C CA . ASN A 1 99 ? 17.507 -11.354 -19.659 1.00 71.00 99 ASN A CA 1
ATOM 847 C C . ASN A 1 99 ? 17.183 -11.557 -21.137 1.00 71.00 99 ASN A C 1
ATOM 849 O O . ASN A 1 99 ? 18.082 -11.461 -21.965 1.00 71.00 99 ASN A O 1
ATOM 853 N N . LYS A 1 100 ? 15.910 -11.755 -21.502 1.00 76.19 100 LYS A N 1
ATOM 854 C CA . LYS A 1 100 ? 15.513 -11.826 -22.916 1.00 76.19 100 LYS A CA 1
ATOM 855 C C . LYS A 1 100 ? 15.833 -10.525 -23.658 1.00 76.19 100 LYS A C 1
ATOM 857 O O . LYS A 1 100 ? 16.340 -10.573 -24.779 1.00 76.19 100 LYS A O 1
ATOM 862 N N . LEU A 1 101 ? 15.563 -9.375 -23.037 1.00 77.06 101 LEU A N 1
ATOM 863 C CA . LEU A 1 101 ? 15.906 -8.069 -23.599 1.00 77.06 101 LEU A CA 1
ATOM 864 C C . LEU A 1 101 ? 17.426 -7.898 -23.727 1.00 77.06 101 LEU A C 1
ATOM 866 O O . LEU A 1 101 ? 17.897 -7.546 -24.805 1.00 77.06 101 LEU A O 1
ATOM 870 N N . LYS A 1 102 ? 18.190 -8.224 -22.676 1.00 76.69 102 LYS A N 1
ATOM 871 C CA . LYS A 1 102 ? 19.660 -8.202 -22.678 1.00 76.69 102 LYS A CA 1
ATOM 872 C C . LYS A 1 102 ? 20.220 -9.062 -23.809 1.00 76.69 102 LYS A C 1
ATOM 874 O O . LYS A 1 102 ? 20.929 -8.531 -24.649 1.00 76.69 102 LYS A O 1
ATOM 879 N N . ILE A 1 103 ? 19.819 -10.332 -23.904 1.00 79.19 103 ILE A N 1
ATOM 880 C CA . ILE A 1 103 ? 20.247 -11.257 -24.968 1.00 79.19 103 ILE A CA 1
ATOM 881 C C . ILE A 1 103 ? 19.926 -10.689 -26.358 1.00 79.19 103 ILE A C 1
ATOM 883 O O . ILE A 1 103 ? 20.762 -10.745 -27.255 1.00 79.19 103 ILE A O 1
ATOM 887 N N . THR A 1 104 ? 18.739 -10.102 -26.541 1.00 82.56 104 THR A N 1
ATOM 888 C CA . THR A 1 104 ? 18.336 -9.509 -27.827 1.00 82.56 104 THR A CA 1
ATOM 889 C C . THR A 1 104 ? 19.228 -8.323 -28.202 1.00 82.56 104 THR A C 1
ATOM 891 O O . THR A 1 104 ? 19.732 -8.275 -29.323 1.00 82.56 104 THR A O 1
ATOM 894 N N . ILE A 1 105 ? 19.478 -7.406 -27.260 1.00 77.56 105 ILE A N 1
ATOM 895 C CA . ILE A 1 105 ? 20.353 -6.243 -27.463 1.00 77.56 105 ILE A CA 1
ATOM 896 C C . ILE A 1 105 ? 21.790 -6.698 -27.753 1.00 77.56 105 ILE A C 1
ATOM 898 O O . ILE A 1 105 ? 22.401 -6.236 -28.714 1.00 77.56 105 ILE A O 1
ATOM 902 N N . THR A 1 106 ? 22.327 -7.644 -26.978 1.00 77.62 106 THR A N 1
ATOM 903 C CA . THR A 1 106 ? 23.692 -8.154 -27.174 1.00 77.62 106 THR A CA 1
ATOM 904 C C . THR A 1 106 ? 23.850 -8.843 -28.533 1.00 77.62 106 THR A C 1
ATOM 906 O O . THR A 1 106 ? 24.841 -8.611 -29.223 1.00 77.62 106 THR A O 1
ATOM 909 N N . ASN A 1 107 ? 22.863 -9.630 -28.971 1.00 76.81 107 ASN A N 1
ATOM 910 C CA . ASN A 1 107 ? 22.888 -10.279 -30.285 1.00 76.81 107 ASN A CA 1
ATOM 911 C C . ASN A 1 107 ? 22.833 -9.267 -31.439 1.00 76.81 107 ASN A C 1
ATOM 913 O O . ASN A 1 107 ? 23.559 -9.420 -32.422 1.00 76.81 107 ASN A O 1
ATOM 917 N N . GLN A 1 108 ? 22.030 -8.207 -31.309 1.00 76.44 108 GLN A N 1
ATOM 918 C CA . GLN A 1 108 ? 21.989 -7.122 -32.293 1.00 76.44 108 GLN A CA 1
ATOM 919 C C . GLN A 1 108 ? 23.338 -6.395 -32.382 1.00 76.44 108 GLN A C 1
ATOM 921 O O . GLN A 1 108 ? 23.868 -6.232 -33.481 1.00 76.44 108 GLN A O 1
ATOM 926 N N . ILE A 1 109 ? 23.949 -6.057 -31.242 1.00 76.12 109 ILE A N 1
ATOM 927 C CA . ILE A 1 109 ? 25.273 -5.418 -31.189 1.00 76.12 109 ILE A CA 1
ATOM 928 C C . ILE A 1 109 ? 26.350 -6.318 -31.816 1.00 76.12 109 ILE A C 1
ATOM 930 O O . ILE A 1 109 ? 27.173 -5.843 -32.596 1.00 76.12 109 ILE A O 1
ATOM 934 N N . ASN A 1 110 ? 26.333 -7.625 -31.542 1.00 68.94 110 ASN A N 1
ATOM 935 C CA . ASN A 1 110 ? 27.300 -8.567 -32.114 1.00 68.94 110 ASN A CA 1
ATOM 936 C C . ASN A 1 110 ? 27.152 -8.716 -33.633 1.00 68.94 110 ASN A C 1
ATOM 938 O O . ASN A 1 110 ? 28.159 -8.721 -34.341 1.00 68.94 110 ASN A O 1
ATOM 942 N N . SER A 1 111 ? 25.919 -8.776 -34.145 1.00 67.44 111 SER A N 1
ATOM 943 C CA . SER A 1 111 ? 25.672 -8.796 -35.594 1.00 67.44 111 SER A CA 1
ATOM 944 C C . SER A 1 111 ? 26.159 -7.509 -36.272 1.00 67.44 111 SER A C 1
ATOM 946 O O . SER A 1 111 ? 26.849 -7.564 -37.291 1.00 67.44 111 SER A O 1
ATOM 948 N N . TYR A 1 112 ? 25.909 -6.351 -35.653 1.00 67.62 112 TYR A N 1
ATOM 949 C CA . TYR A 1 112 ? 26.386 -5.058 -36.136 1.00 67.62 112 TYR A CA 1
ATOM 950 C C . TYR A 1 112 ? 27.919 -4.979 -36.134 1.00 67.62 112 TYR A C 1
ATOM 952 O O . TYR A 1 112 ? 28.522 -4.542 -37.113 1.00 67.62 112 TYR A O 1
ATOM 960 N N . ASN A 1 113 ? 28.566 -5.484 -35.081 1.00 69.88 113 ASN A N 1
ATOM 961 C CA . ASN A 1 113 ? 30.022 -5.565 -34.993 1.00 69.88 113 ASN A CA 1
ATOM 962 C C . ASN A 1 113 ? 30.620 -6.493 -36.056 1.00 69.88 113 ASN A C 1
ATOM 964 O O . ASN A 1 113 ? 31.647 -6.150 -36.636 1.00 69.88 113 ASN A O 1
ATOM 968 N N . TYR A 1 114 ? 29.995 -7.638 -36.340 1.00 74.88 114 TYR A N 1
ATOM 969 C CA . TYR A 1 114 ? 30.453 -8.552 -37.389 1.00 74.88 114 TYR A CA 1
ATOM 970 C C . TYR A 1 114 ? 30.399 -7.891 -38.773 1.00 74.88 114 TYR A C 1
ATOM 972 O O . TYR A 1 114 ? 31.388 -7.905 -39.508 1.00 74.88 114 TYR A O 1
ATOM 980 N N . HIS A 1 115 ? 29.279 -7.247 -39.110 1.00 73.44 115 HIS A N 1
ATOM 981 C CA . HIS A 1 115 ? 29.117 -6.580 -40.402 1.00 73.44 115 HIS A CA 1
ATOM 982 C C . HIS A 1 115 ? 30.003 -5.341 -40.543 1.00 73.44 115 HIS A C 1
ATOM 984 O O . HIS A 1 115 ? 30.632 -5.163 -41.585 1.00 73.44 115 HIS A O 1
ATOM 990 N N . SER A 1 116 ? 30.109 -4.525 -39.492 1.00 80.00 116 SER A N 1
ATOM 991 C CA . SER A 1 116 ? 30.967 -3.340 -39.478 1.00 80.00 116 SER A CA 1
ATOM 992 C C . SER A 1 116 ? 32.444 -3.718 -39.604 1.00 80.00 116 SER A C 1
ATOM 994 O O . SER A 1 116 ? 33.130 -3.223 -40.497 1.00 80.00 116 SER A O 1
ATOM 996 N N . LYS A 1 117 ? 32.935 -4.670 -38.798 1.00 79.06 117 LYS A N 1
ATOM 997 C CA . LYS A 1 117 ? 34.322 -5.154 -38.902 1.00 79.06 117 LYS A CA 1
ATOM 998 C C . LYS A 1 117 ? 34.601 -5.805 -40.256 1.00 79.06 117 LYS A C 1
ATOM 1000 O O . LYS A 1 117 ? 35.626 -5.511 -40.858 1.00 79.06 117 LYS A O 1
ATOM 1005 N N . GLY A 1 118 ? 33.687 -6.627 -40.774 1.00 79.94 118 GLY A N 1
ATOM 1006 C CA . GLY A 1 118 ? 33.829 -7.246 -42.095 1.00 79.94 118 GLY A CA 1
ATOM 1007 C C . GLY A 1 118 ? 33.875 -6.224 -43.235 1.00 79.94 118 GLY A C 1
ATOM 1008 O O . GLY A 1 118 ? 34.711 -6.339 -44.129 1.00 79.94 118 GLY A O 1
ATOM 1009 N N . TYR A 1 119 ? 33.019 -5.200 -43.193 1.00 82.19 119 TYR A N 1
ATOM 1010 C CA . TYR A 1 119 ? 33.033 -4.099 -44.159 1.00 82.19 119 TYR A CA 1
ATOM 1011 C C . TYR A 1 119 ? 34.325 -3.285 -44.072 1.00 82.19 119 TYR A C 1
ATOM 1013 O O . TYR A 1 119 ? 34.945 -3.012 -45.097 1.00 82.19 119 TYR A O 1
ATOM 1021 N N . THR A 1 120 ? 34.747 -2.940 -42.855 1.00 81.50 120 THR A N 1
ATOM 1022 C CA . THR A 1 120 ? 35.957 -2.147 -42.606 1.00 81.50 120 THR A CA 1
ATOM 1023 C C . THR A 1 120 ? 37.187 -2.903 -43.101 1.00 81.50 120 THR A C 1
ATOM 1025 O O . THR A 1 120 ? 37.946 -2.374 -43.905 1.00 81.50 120 THR A O 1
ATOM 1028 N N . ASN A 1 121 ? 37.319 -4.182 -42.7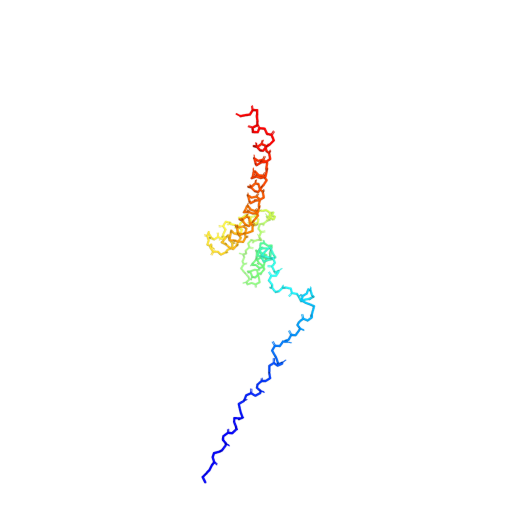43 1.00 84.12 121 ASN A N 1
ATOM 1029 C CA . ASN A 1 121 ? 38.399 -5.031 -43.233 1.00 84.12 121 ASN A CA 1
ATOM 1030 C C . ASN A 1 121 ? 38.366 -5.142 -44.761 1.00 84.12 121 ASN A C 1
ATOM 1032 O O . ASN A 1 121 ? 39.387 -4.944 -45.393 1.00 84.12 121 ASN A O 1
ATOM 1036 N N . ARG A 1 122 ? 37.212 -5.377 -45.399 1.00 83.69 122 ARG A N 1
ATOM 1037 C CA . ARG A 1 122 ? 37.143 -5.471 -46.872 1.00 83.69 122 ARG A CA 1
ATOM 1038 C C . ARG A 1 122 ? 37.482 -4.163 -47.587 1.00 83.69 122 ARG A C 1
ATOM 1040 O O . ARG A 1 122 ? 38.104 -4.204 -48.640 1.00 83.69 122 ARG A O 1
ATOM 1047 N N . LYS A 1 123 ? 37.034 -3.023 -47.058 1.00 83.50 123 LYS A N 1
ATOM 1048 C CA . LYS A 1 123 ? 37.219 -1.705 -47.681 1.00 83.50 123 LYS A CA 1
ATOM 1049 C C . LYS A 1 123 ? 38.627 -1.158 -47.486 1.00 83.50 123 LYS A C 1
ATOM 1051 O O . LYS A 1 123 ? 39.131 -0.475 -48.368 1.00 83.50 123 LYS A O 1
ATOM 1056 N N . TYR A 1 124 ? 39.231 -1.442 -46.336 1.00 83.00 124 TYR A N 1
ATOM 1057 C CA . TYR A 1 124 ? 40.523 -0.891 -45.950 1.00 83.00 124 TYR A CA 1
ATOM 1058 C C . TYR A 1 124 ? 41.655 -1.935 -45.940 1.00 83.00 124 TYR A C 1
ATOM 1060 O O . TYR A 1 124 ? 42.779 -1.566 -45.636 1.00 83.00 124 TYR A O 1
ATOM 1068 N N . ALA A 1 125 ? 41.418 -3.195 -46.337 1.00 82.19 125 ALA A N 1
ATOM 1069 C CA . ALA A 1 125 ? 42.446 -4.252 -46.404 1.00 82.19 125 ALA A CA 1
ATOM 1070 C C . ALA A 1 125 ? 43.649 -3.929 -47.299 1.00 82.19 125 ALA A C 1
ATOM 1072 O O . ALA A 1 125 ? 44.677 -4.577 -47.185 1.00 82.19 125 ALA A O 1
ATOM 1073 N N . SER A 1 126 ? 43.520 -2.993 -48.240 1.00 83.88 126 SER A N 1
ATOM 1074 C CA . SER A 1 126 ? 44.636 -2.596 -49.103 1.00 83.88 126 SER A CA 1
ATOM 1075 C C . SER A 1 126 ? 45.520 -1.506 -48.491 1.00 83.88 126 SER A C 1
ATOM 1077 O O . SER A 1 126 ? 46.554 -1.182 -49.064 1.00 83.88 126 SER A O 1
ATOM 1079 N N . ILE A 1 127 ? 45.074 -0.880 -47.397 1.00 80.12 127 ILE A N 1
ATOM 1080 C CA . ILE A 1 127 ? 45.719 0.278 -46.749 1.00 80.12 127 ILE A CA 1
ATOM 1081 C C . ILE A 1 127 ? 46.057 0.022 -45.272 1.00 80.12 127 ILE A C 1
ATOM 1083 O O . ILE A 1 127 ? 46.742 0.841 -44.664 1.00 80.12 127 ILE A O 1
ATOM 1087 N N . LEU A 1 128 ? 45.576 -1.091 -44.717 1.00 59.84 128 LEU A N 1
ATOM 1088 C CA . LEU A 1 128 ? 45.915 -1.667 -43.414 1.00 59.84 128 LEU A CA 1
ATOM 1089 C C . LEU A 1 128 ? 46.739 -2.931 -43.641 1.00 59.84 128 LEU A C 1
ATOM 1091 O O . LEU A 1 128 ? 47.719 -3.120 -42.891 1.00 59.84 128 LEU A O 1
#

Foldseek 3Di:
DDDDDDDPDDPPPPPVPDPPPDPPVPPDDPPPPDVVVVLCCCLPPPQVVVVVVCVVVVHDDDRDDDDDPVRSSVVVVVVDPPDDDPCVVCCVVVVVVVVVVVVVVVVVVVVVVVVVVVVCCVVCVVPD

Organism: NCBI:txid568069

Sequence (128 aa):
MDDHKVSRDNKVSRDAAKKTQLYKHWVRPRFLQYNYMYDYRLNYYDDVIDYLNKKDRGVKIEPPKPQTWAERVLRTVKDKPHSSCYEAYEAEHCSKRSNKLKITITNQINSYNYHSKGYTNRKYASIL

InterPro domains:
  IPR059701 Flightin, C-terminal domain [PF28577] (87-128)

Radius of gyration: 31.98 Å; chains: 1; bounding box: 64×82×74 Å

Secondary structure (DSSP, 8-state):
-------------TTTT----TTGGGS--TT---HHHHHHHHHHHHHHHHHHHHHHTT---PPPPP--HHHHHHHHHHHS-S-SSHHHHHHHHHHHHHHHHHHHHHHHHHHHHHHHHHHHHHHHTTT-

pLDDT: mean 72.65, std 15.67, range [40.25, 95.81]